Protein AF-A0A0J1DQ03-F1 (afdb_monomer)

Foldseek 3Di:
DVLLVVLPFPDWDKDKDWDDDPPQQPCDVNDRDTDIDMDIGTDDDPVRVVSSVVSCCVVLVVVDPPSDDDDDDDDPADDDPPVDPDDDGPPDD

Sequence (93 aa):
MEDAKKAGAQGGTIFFARGTGAHEAKTFFGLTLETGREILLILTRDDQTDAVLDAIVESGKLKNPGAGIAFVLDVNRLIGLQHRKFVEVSDHE

Solvent-accessible surface area (backbone atoms only — not comparable to full-atom values): 6282 Å² total; per-residue (Å²): 108,70,57,23,40,76,42,65,34,87,54,68,50,76,43,84,43,76,68,89,52,100,77,50,81,57,56,63,93,82,40,81,57,83,56,80,39,76,44,81,48,67,75,70,55,79,97,38,42,63,53,25,48,51,38,43,38,60,77,54,41,40,88,43,92,90,53,59,86,85,85,86,80,89,76,93,76,80,82,87,56,86,88,51,97,79,71,82,69,81,81,76,128

Nearest PDB structures (foldseek):
  2xzw-assembly2_F  TM=7.404E-01  e=2.251E-03  Synechococcus elongatus PCC 7942 = FACHB-805
  2xzw-assembly3_G  TM=8.042E-01  e=1.264E-02  Synechococcus elongatus PCC 7942 = FACHB-805
  6yc6-assembly1_C  TM=7.686E-01  e=1.882E-02  Corynebacterium glutamicum
  4co0-assembly2_B  TM=7.653E-01  e=3.905E-02  Azospirillum brasilense
  6mm2-assembly1_A  TM=5.716E-01  e=3.654E-02  Cyanobium sp. PCC 7001

Mean predicted aligned error: 8.26 Å

Secondary structure (DSSP, 8-state):
-HHHHHTT----EEEEEE---TTT---BTTB----EEEEEE----HHHHHHHHHHHHHHTTTTSTTS--------S-----TTSS--------

Structure (mmCIF, N/CA/C/O backbone):
data_AF-A0A0J1DQ03-F1
#
_entry.id   AF-A0A0J1DQ03-F1
#
loop_
_atom_site.group_PDB
_atom_site.id
_atom_site.type_symbol
_atom_site.label_atom_id
_atom_site.label_alt_id
_atom_site.label_comp_id
_atom_site.label_asym_id
_atom_site.label_entity_id
_atom_site.label_seq_id
_atom_site.pdbx_PDB_ins_code
_atom_site.Cartn_x
_atom_site.Cartn_y
_atom_site.Cartn_z
_atom_site.occupancy
_atom_site.B_iso_or_equiv
_atom_site.auth_seq_id
_atom_site.auth_comp_id
_atom_site.auth_asym_id
_atom_site.auth_atom_id
_atom_site.pdbx_PDB_model_num
ATOM 1 N N . MET A 1 1 ? 2.318 6.410 1.406 1.00 92.69 1 MET A N 1
ATOM 2 C CA . MET A 1 1 ? 1.810 6.018 2.747 1.00 92.69 1 MET A CA 1
ATOM 3 C C . MET A 1 1 ? 0.868 7.037 3.369 1.00 92.69 1 MET A C 1
ATOM 5 O O . MET A 1 1 ? -0.094 6.614 3.988 1.00 92.69 1 MET A O 1
ATOM 9 N N . GLU A 1 2 ? 1.126 8.343 3.276 1.00 95.31 2 GLU A N 1
ATOM 10 C CA . GLU A 1 2 ? 0.250 9.347 3.902 1.00 95.31 2 GLU A CA 1
ATOM 11 C C . GLU A 1 2 ? -1.209 9.238 3.429 1.00 95.31 2 GLU A C 1
ATOM 13 O O . GLU A 1 2 ? -2.111 9.139 4.256 1.00 95.31 2 GLU A O 1
ATOM 18 N N . ASP A 1 3 ? -1.433 9.150 2.117 1.00 96.44 3 ASP A N 1
ATOM 19 C CA . ASP A 1 3 ? -2.788 9.039 1.562 1.00 96.44 3 ASP A CA 1
ATOM 20 C C . ASP A 1 3 ? -3.467 7.717 1.932 1.00 96.44 3 ASP A C 1
ATOM 22 O O . ASP A 1 3 ? -4.641 7.705 2.287 1.00 96.44 3 ASP A O 1
ATOM 26 N N . ALA A 1 4 ? -2.704 6.621 1.990 1.00 96.25 4 ALA A N 1
ATOM 27 C CA . ALA A 1 4 ? -3.204 5.355 2.519 1.00 96.25 4 ALA A CA 1
ATOM 28 C C . ALA A 1 4 ? -3.673 5.499 3.981 1.00 96.25 4 ALA A C 1
ATOM 30 O O . ALA A 1 4 ? -4.716 4.959 4.340 1.00 96.25 4 ALA A O 1
ATOM 31 N N . LYS A 1 5 ? -2.955 6.264 4.825 1.00 95.44 5 LYS A N 1
ATOM 32 C CA . LYS A 1 5 ? -3.391 6.532 6.210 1.00 95.44 5 LYS A CA 1
ATOM 33 C C . LYS A 1 5 ? -4.680 7.345 6.266 1.00 95.44 5 LYS A C 1
ATOM 35 O O . LYS A 1 5 ? -5.544 7.036 7.081 1.00 95.44 5 LYS A O 1
ATOM 40 N N . LYS A 1 6 ? -4.829 8.351 5.397 1.00 96.50 6 LYS A N 1
ATOM 41 C CA . LYS A 1 6 ? -6.075 9.132 5.276 1.00 96.50 6 LYS A CA 1
ATOM 42 C C . LYS A 1 6 ? -7.258 8.248 4.861 1.00 96.50 6 LYS A C 1
ATOM 44 O O . LYS A 1 6 ? -8.369 8.491 5.313 1.00 96.50 6 LYS A O 1
ATOM 49 N N . ALA A 1 7 ? -7.001 7.212 4.062 1.00 95.94 7 ALA A N 1
ATOM 50 C CA . ALA A 1 7 ? -7.991 6.234 3.616 1.00 95.94 7 ALA A CA 1
ATOM 51 C C . ALA A 1 7 ? -8.295 5.111 4.633 1.00 95.94 7 ALA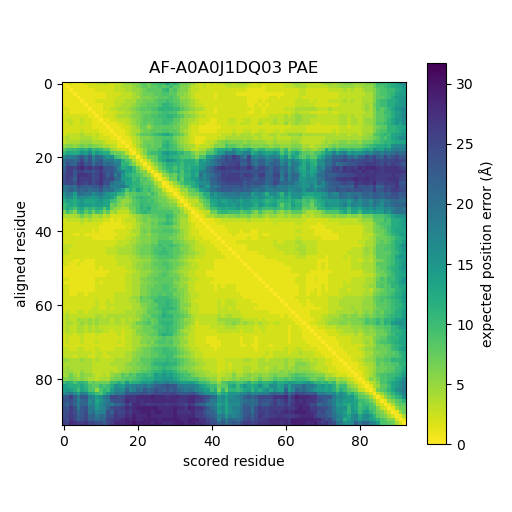 A C 1
ATOM 53 O O . ALA A 1 7 ? -9.151 4.273 4.368 1.00 95.94 7 ALA A O 1
ATOM 54 N N . GLY A 1 8 ? -7.627 5.082 5.793 1.00 92.94 8 GLY A N 1
ATOM 55 C CA . GLY A 1 8 ? -7.892 4.115 6.869 1.00 92.94 8 GLY A CA 1
ATOM 56 C C . GLY A 1 8 ? -6.725 3.187 7.211 1.00 92.94 8 GLY A C 1
ATOM 57 O O . GLY A 1 8 ? -6.742 2.548 8.264 1.00 92.94 8 GLY A O 1
ATOM 58 N N . ALA A 1 9 ? -5.656 3.159 6.407 1.00 94.50 9 ALA A N 1
ATOM 59 C CA . ALA A 1 9 ? -4.500 2.320 6.703 1.00 94.50 9 ALA A CA 1
ATOM 60 C C . ALA A 1 9 ? -3.834 2.743 8.022 1.00 94.50 9 ALA A C 1
ATOM 62 O O . ALA A 1 9 ? -3.353 3.863 8.186 1.00 94.50 9 ALA A O 1
ATOM 63 N N . GLN A 1 10 ? -3.712 1.816 8.966 1.00 91.25 10 GLN A N 1
ATOM 64 C CA . GLN A 1 10 ? -3.084 2.115 10.258 1.00 91.25 10 GLN A CA 1
ATOM 65 C C . GLN A 1 10 ? -1.546 2.134 10.190 1.00 91.25 10 GLN A C 1
ATOM 67 O O . GLN A 1 10 ? -0.875 2.587 11.115 1.00 91.25 10 GLN A O 1
ATOM 72 N N . GLY A 1 11 ? -0.965 1.638 9.097 1.00 91.69 11 GLY A N 1
ATOM 73 C CA . GLY A 1 11 ? 0.475 1.569 8.879 1.00 91.69 11 GLY A CA 1
ATOM 74 C C . GLY A 1 11 ? 0.812 0.697 7.676 1.00 91.69 11 GLY A C 1
ATOM 75 O O . GLY A 1 11 ? -0.084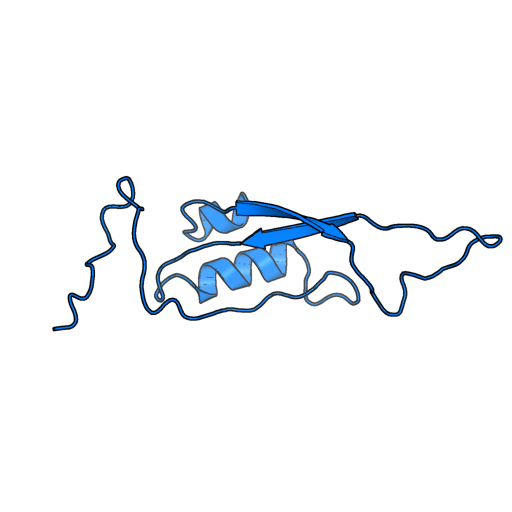 0.214 6.990 1.00 91.69 11 GLY A O 1
ATOM 76 N N . GLY A 1 12 ? 2.102 0.489 7.443 1.00 93.31 12 GLY A N 1
ATOM 77 C CA . GLY A 1 12 ? 2.599 -0.382 6.386 1.00 93.31 12 GLY A CA 1
ATOM 78 C C . GLY A 1 12 ? 4.069 -0.712 6.601 1.00 93.31 12 GLY A C 1
ATOM 79 O O . GLY A 1 12 ? 4.770 -0.010 7.333 1.00 93.31 12 GLY A O 1
ATOM 80 N N . THR A 1 13 ? 4.515 -1.782 5.963 1.00 94.94 13 THR A N 1
ATOM 81 C CA . THR A 1 13 ? 5.910 -2.216 5.926 1.00 94.94 13 THR A CA 1
ATOM 82 C C . THR A 1 13 ? 6.468 -1.910 4.546 1.00 94.94 13 THR A C 1
ATOM 84 O O . THR A 1 13 ? 5.819 -2.195 3.542 1.00 94.94 13 THR A O 1
ATOM 87 N N . ILE A 1 14 ? 7.657 -1.312 4.493 1.00 94.88 14 ILE A N 1
ATOM 88 C CA . ILE A 1 14 ? 8.320 -0.946 3.241 1.00 94.88 14 ILE A CA 1
ATOM 89 C C . ILE A 1 14 ? 9.606 -1.757 3.119 1.00 94.88 14 ILE A C 1
ATOM 91 O O . ILE A 1 14 ? 10.414 -1.775 4.047 1.00 94.88 14 ILE A O 1
ATOM 95 N N . PHE A 1 15 ? 9.791 -2.404 1.973 1.00 94.06 15 PHE A N 1
ATOM 96 C CA . PHE A 1 15 ? 11.021 -3.103 1.611 1.00 94.06 15 PHE A CA 1
ATOM 97 C C . PHE A 1 15 ? 11.636 -2.462 0.372 1.00 94.06 15 PHE A C 1
ATOM 99 O O . PHE A 1 15 ? 10.919 -2.103 -0.562 1.00 94.06 15 PHE A O 1
ATOM 106 N N . PHE A 1 16 ? 12.964 -2.388 0.328 1.00 91.56 16 PHE A N 1
ATOM 107 C CA . PHE A 1 16 ? 13.675 -2.098 -0.911 1.00 91.56 16 PHE A CA 1
ATOM 108 C C . PHE A 1 16 ? 13.817 -3.380 -1.725 1.00 91.56 16 PHE A C 1
ATOM 110 O O . PHE A 1 16 ? 14.141 -4.442 -1.194 1.00 91.56 16 PHE A O 1
ATOM 117 N N . ALA A 1 17 ? 13.570 -3.272 -3.020 1.00 86.69 17 ALA A N 1
ATOM 118 C CA . ALA A 1 17 ? 13.567 -4.379 -3.954 1.00 86.69 17 ALA A CA 1
ATOM 119 C C . ALA A 1 17 ? 14.301 -4.000 -5.241 1.00 86.69 17 ALA A C 1
ATOM 121 O O . ALA A 1 17 ? 14.627 -2.841 -5.497 1.00 86.69 17 ALA A O 1
ATOM 122 N N . ARG A 1 18 ? 14.544 -5.008 -6.074 1.00 81.56 18 ARG A N 1
ATOM 123 C CA . ARG A 1 18 ? 15.011 -4.833 -7.447 1.00 81.56 18 ARG A CA 1
ATOM 124 C C . ARG A 1 18 ? 13.939 -5.372 -8.375 1.00 81.56 18 ARG A C 1
ATOM 126 O O . ARG A 1 18 ? 13.417 -6.461 -8.147 1.00 81.56 18 ARG A O 1
ATOM 133 N N . GLY A 1 19 ? 13.585 -4.580 -9.377 1.00 73.06 19 GLY A N 1
ATOM 134 C CA . GLY A 1 19 ? 12.640 -4.979 -10.409 1.00 73.06 19 GLY A CA 1
ATOM 135 C C . GLY A 1 19 ? 13.362 -5.563 -11.615 1.00 73.06 19 GLY A C 1
ATOM 136 O O . GLY A 1 19 ? 14.497 -5.201 -11.910 1.00 73.06 19 GLY A O 1
ATOM 137 N N . THR A 1 20 ? 12.683 -6.448 -12.332 1.00 65.81 20 THR A N 1
ATOM 138 C CA . THR A 1 20 ? 13.077 -6.886 -13.673 1.00 65.81 20 THR A CA 1
ATOM 139 C C . THR A 1 20 ? 11.959 -6.520 -14.649 1.00 65.81 20 THR A C 1
ATOM 141 O O . THR A 1 20 ? 11.222 -7.369 -15.142 1.00 65.81 20 THR A O 1
ATOM 144 N N . GLY A 1 21 ? 11.764 -5.222 -14.895 1.00 63.94 21 GLY A N 1
ATOM 145 C CA . GLY A 1 21 ? 10.797 -4.753 -15.886 1.00 63.94 21 GLY A CA 1
ATOM 146 C C . GLY A 1 21 ? 11.304 -4.924 -17.323 1.00 63.94 21 GLY A C 1
ATOM 147 O O . GLY A 1 21 ? 12.467 -4.651 -17.614 1.00 63.94 21 GLY A O 1
ATOM 148 N N . ALA A 1 22 ? 10.411 -5.276 -18.258 1.00 53.94 22 ALA A N 1
ATOM 149 C CA . ALA A 1 22 ? 10.708 -5.461 -19.690 1.00 53.94 22 ALA A CA 1
ATOM 1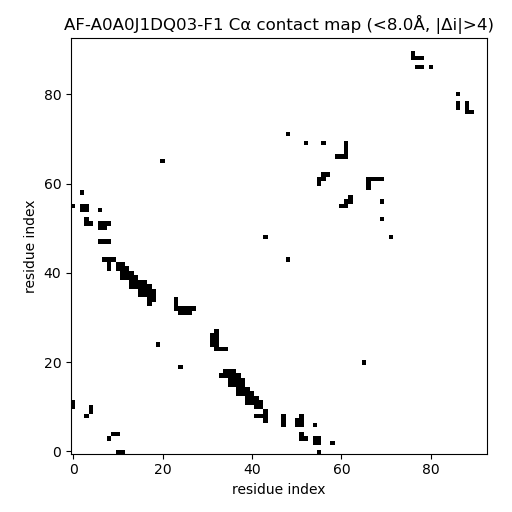50 C C . ALA A 1 22 ? 11.315 -4.226 -20.407 1.00 53.94 22 ALA A C 1
ATOM 152 O O . ALA A 1 22 ? 11.713 -4.316 -21.564 1.00 53.94 22 ALA A O 1
ATOM 153 N N . HIS A 1 23 ? 11.370 -3.066 -19.745 1.00 55.03 23 HIS A N 1
ATOM 154 C CA . HIS A 1 23 ? 11.955 -1.819 -20.252 1.00 55.03 23 HIS A CA 1
ATOM 155 C C . HIS A 1 23 ? 13.161 -1.311 -19.442 1.00 55.03 23 HIS A C 1
ATOM 15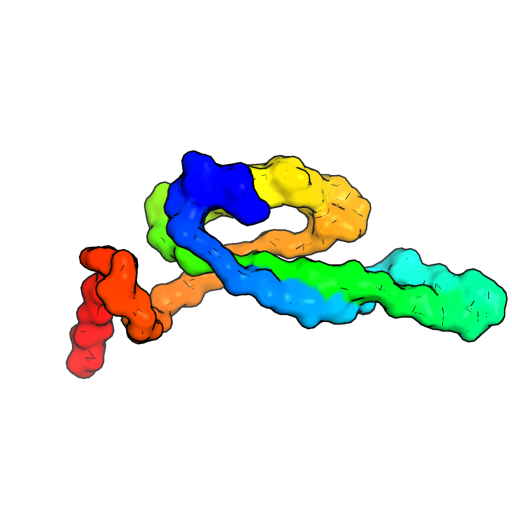7 O O . HIS A 1 23 ? 13.732 -0.280 -19.797 1.00 55.03 23 HIS A O 1
ATOM 163 N N . GLU A 1 24 ? 13.560 -2.001 -18.368 1.00 53.84 24 GLU A N 1
ATOM 164 C CA . GLU A 1 24 ? 14.621 -1.531 -17.461 1.00 53.84 24 GLU A CA 1
ATOM 165 C C . GLU A 1 24 ? 16.015 -2.026 -17.838 1.00 53.84 24 GLU A C 1
ATOM 167 O O . GLU A 1 24 ? 17.004 -1.397 -17.475 1.00 53.84 24 GLU A O 1
ATOM 172 N N . ALA A 1 25 ? 16.121 -3.051 -18.683 1.00 54.06 25 ALA A N 1
ATOM 173 C CA . ALA A 1 25 ? 17.389 -3.424 -19.300 1.00 54.06 25 ALA A CA 1
ATOM 174 C C . ALA A 1 25 ? 17.747 -2.481 -20.469 1.00 54.06 25 ALA A C 1
ATOM 176 O O . ALA A 1 25 ? 18.054 -2.922 -21.574 1.00 54.06 25 ALA A O 1
ATOM 177 N N . LYS A 1 26 ? 17.707 -1.158 -20.257 1.00 53.50 26 LYS A N 1
ATOM 178 C CA . LYS A 1 26 ? 18.418 -0.234 -21.147 1.00 53.50 26 LYS A CA 1
ATOM 179 C C . LYS A 1 26 ? 19.893 -0.300 -20.779 1.00 53.50 26 LYS A C 1
ATOM 181 O O . LYS A 1 26 ? 20.362 0.425 -19.910 1.00 53.50 26 LYS A O 1
ATOM 186 N N . THR A 1 27 ? 20.626 -1.180 -21.450 1.00 57.75 27 THR A N 1
ATOM 187 C CA . THR A 1 27 ? 22.089 -1.165 -21.449 1.00 57.75 27 THR A CA 1
ATOM 188 C C . THR A 1 27 ? 22.562 0.122 -22.123 1.00 57.75 27 THR A C 1
ATOM 190 O O . THR A 1 27 ? 22.626 0.198 -23.350 1.00 57.75 27 THR A O 1
ATOM 193 N N . PHE A 1 28 ? 22.861 1.164 -21.350 1.00 56.41 28 PHE A N 1
ATOM 194 C CA . PHE A 1 28 ? 23.540 2.351 -21.872 1.00 56.41 28 PHE A CA 1
ATOM 195 C C . PHE A 1 28 ? 25.042 2.034 -21.874 1.00 56.41 28 PHE A C 1
ATOM 197 O O . PHE A 1 28 ? 25.622 1.804 -20.818 1.00 56.41 28 PHE A O 1
ATOM 204 N N . PHE A 1 29 ? 25.660 1.917 -23.055 1.00 66.38 29 PHE A N 1
ATOM 205 C CA . PHE A 1 29 ? 27.085 1.564 -23.213 1.00 66.38 29 PHE A CA 1
ATOM 206 C C . PHE A 1 29 ? 27.531 0.256 -22.519 1.00 66.38 29 PHE A C 1
ATOM 208 O O . PHE A 1 29 ? 28.639 0.170 -21.999 1.00 66.38 29 PHE A O 1
ATOM 215 N N . GLY A 1 30 ? 26.682 -0.778 -22.498 1.00 65.25 30 GLY A N 1
ATOM 216 C CA . GLY A 1 30 ? 27.028 -2.069 -21.880 1.00 65.25 30 GLY A CA 1
ATOM 217 C C . GLY A 1 30 ? 26.990 -2.081 -20.346 1.00 65.25 30 GLY A C 1
ATOM 218 O O . GLY A 1 30 ? 27.384 -3.075 -19.742 1.00 65.25 30 GLY A O 1
ATOM 219 N N . LEU A 1 31 ? 26.490 -1.013 -19.714 1.00 66.56 31 LEU A N 1
ATOM 220 C CA . LEU A 1 31 ? 26.250 -0.948 -18.274 1.00 66.56 31 LEU A CA 1
ATOM 221 C C . LEU A 1 31 ? 24.795 -1.319 -17.965 1.00 66.56 31 LEU A C 1
ATOM 223 O O . LEU A 1 31 ? 23.864 -0.734 -18.524 1.00 66.56 31 LEU A O 1
ATOM 227 N N . THR A 1 32 ? 24.599 -2.280 -17.064 1.00 63.66 32 THR A N 1
ATOM 228 C CA . THR A 1 32 ? 23.276 -2.618 -16.526 1.00 63.66 32 THR A CA 1
ATOM 229 C C . THR A 1 32 ? 22.884 -1.567 -15.495 1.00 63.66 32 THR A C 1
ATOM 231 O O . THR A 1 32 ? 23.503 -1.475 -14.436 1.00 63.66 32 THR A O 1
ATOM 234 N N . LEU A 1 33 ? 21.864 -0.762 -15.799 1.00 64.88 33 LEU A N 1
ATOM 235 C CA . LEU A 1 33 ? 21.291 0.166 -14.831 1.00 64.88 33 LEU A CA 1
ATOM 236 C C . LEU A 1 33 ? 20.374 -0.614 -13.885 1.00 64.88 33 LEU A C 1
ATOM 238 O O . LEU A 1 33 ? 19.275 -1.012 -14.264 1.00 64.88 33 LEU A O 1
ATOM 242 N N . GLU A 1 34 ? 20.827 -0.842 -12.655 1.00 65.88 34 GLU A N 1
ATOM 243 C CA . GLU A 1 34 ? 19.972 -1.409 -11.614 1.00 65.88 34 GLU A CA 1
ATOM 244 C C . GLU A 1 34 ? 19.029 -0.325 -11.084 1.00 65.88 34 GLU A C 1
ATOM 246 O O . GLU A 1 34 ? 19.447 0.586 -10.369 1.00 65.88 34 GLU A O 1
ATOM 251 N N . THR A 1 35 ? 17.745 -0.407 -11.430 1.00 68.44 35 THR A N 1
ATOM 252 C CA . THR A 1 35 ? 16.724 0.463 -10.846 1.00 68.44 35 THR A CA 1
ATOM 253 C C . THR A 1 35 ? 16.232 -0.134 -9.527 1.00 68.44 35 THR A C 1
ATOM 255 O O . THR A 1 35 ? 15.728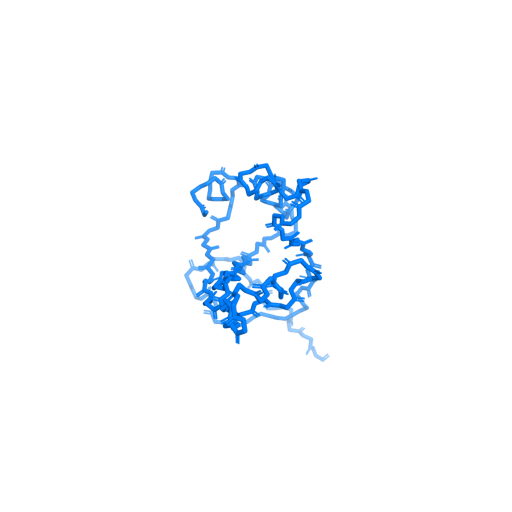 -1.259 -9.453 1.00 68.44 35 THR A O 1
ATOM 258 N N . GLY A 1 36 ? 16.393 0.631 -8.448 1.00 74.56 36 GLY A N 1
ATOM 259 C CA . GLY A 1 36 ? 15.765 0.315 -7.170 1.00 74.56 36 GLY A CA 1
ATOM 260 C C . GLY A 1 36 ? 14.245 0.409 -7.288 1.00 74.56 36 GLY A C 1
ATOM 261 O O . GLY A 1 36 ? 13.710 1.304 -7.942 1.00 74.56 36 GLY A O 1
ATOM 262 N N . ARG A 1 37 ? 13.547 -0.523 -6.649 1.00 85.12 37 ARG A N 1
ATOM 263 C CA . ARG A 1 37 ? 12.094 -0.529 -6.480 1.00 85.12 37 ARG A CA 1
ATOM 264 C C . ARG A 1 37 ? 11.768 -0.563 -4.990 1.00 85.12 37 ARG A C 1
ATOM 266 O O . ARG A 1 37 ? 12.605 -0.930 -4.169 1.00 85.12 37 ARG A O 1
ATOM 273 N N . GLU A 1 38 ? 10.541 -0.211 -4.646 1.00 91.25 38 GLU A N 1
ATOM 274 C CA . GLU A 1 38 ? 10.021 -0.320 -3.286 1.00 91.25 38 GLU A CA 1
ATOM 275 C C . GLU A 1 38 ? 8.783 -1.213 -3.295 1.00 91.25 38 GLU A C 1
ATOM 277 O O . GLU A 1 38 ? 7.980 -1.168 -4.228 1.00 91.25 38 GLU A O 1
ATOM 282 N N . ILE A 1 39 ? 8.636 -2.029 -2.256 1.00 93.50 39 ILE A N 1
ATOM 283 C CA . ILE A 1 39 ? 7.431 -2.812 -1.994 1.00 93.50 39 ILE A CA 1
ATOM 284 C C . ILE A 1 39 ? 6.783 -2.224 -0.749 1.00 93.50 39 ILE A C 1
ATOM 286 O O . ILE A 1 39 ? 7.399 -2.208 0.316 1.00 93.50 39 ILE A O 1
ATOM 290 N N . LEU A 1 40 ? 5.538 -1.773 -0.884 1.00 95.25 40 LEU A N 1
ATOM 291 C CA . LEU A 1 40 ? 4.706 -1.326 0.225 1.00 95.25 40 LEU A CA 1
ATOM 292 C C . LEU A 1 40 ? 3.674 -2.406 0.548 1.00 95.25 40 LEU A C 1
ATOM 294 O O . LEU A 1 40 ? 2.782 -2.668 -0.253 1.00 95.25 40 LEU A O 1
ATOM 298 N N . LEU A 1 41 ? 3.781 -2.999 1.734 1.00 96.38 41 LEU A N 1
ATOM 299 C CA . LEU A 1 41 ? 2.819 -3.964 2.249 1.00 96.38 41 LEU A CA 1
ATOM 300 C C . LEU A 1 41 ? 1.948 -3.300 3.315 1.00 96.38 41 LEU A C 1
ATOM 302 O O . LEU A 1 41 ? 2.456 -2.794 4.317 1.00 96.38 41 LEU A O 1
ATOM 306 N N . ILE A 1 42 ? 0.635 -3.311 3.113 1.00 95.94 42 ILE A N 1
ATOM 307 C CA . ILE A 1 42 ? -0.333 -2.772 4.068 1.00 95.94 42 ILE A CA 1
ATOM 308 C C . ILE A 1 42 ? -1.288 -3.882 4.462 1.00 95.94 42 ILE A C 1
ATOM 310 O O . ILE A 1 42 ? -1.898 -4.523 3.616 1.00 95.94 42 ILE A O 1
ATOM 314 N N . LEU A 1 43 ? -1.429 -4.062 5.770 1.00 94.19 43 LEU A N 1
ATOM 315 C CA . LEU A 1 43 ? -2.447 -4.913 6.353 1.00 94.19 43 LEU A CA 1
ATOM 316 C C . LEU A 1 43 ? -3.606 -4.044 6.837 1.00 94.19 43 LEU A C 1
ATOM 318 O O . LEU A 1 43 ? -3.410 -3.141 7.666 1.00 94.19 43 LEU A O 1
ATOM 322 N N . THR A 1 44 ? -4.795 -4.344 6.334 1.00 92.81 44 THR A N 1
ATOM 323 C CA . THR A 1 44 ? -6.034 -3.610 6.585 1.00 92.81 44 THR A CA 1
ATOM 324 C C . THR A 1 44 ? -7.180 -4.581 6.860 1.00 92.81 44 THR A C 1
ATOM 326 O O . THR A 1 44 ? -7.010 -5.787 6.709 1.00 92.81 44 THR A O 1
ATOM 329 N N . ARG A 1 45 ? -8.316 -4.059 7.323 1.00 89.75 45 ARG A N 1
ATOM 330 C CA . ARG A 1 45 ? -9.562 -4.824 7.402 1.00 89.75 45 ARG A CA 1
ATOM 331 C C . ARG A 1 45 ? -10.241 -4.857 6.038 1.00 89.75 45 ARG A C 1
ATOM 333 O O . ARG A 1 45 ? -10.122 -3.892 5.281 1.00 89.75 45 ARG A O 1
ATOM 340 N N . ASP A 1 46 ? -11.016 -5.905 5.795 1.00 92.12 46 ASP A N 1
ATOM 341 C CA . ASP A 1 46 ? -11.750 -6.131 4.548 1.00 92.12 46 ASP A CA 1
ATOM 342 C C . ASP A 1 46 ? -12.587 -4.908 4.143 1.00 92.12 46 ASP A C 1
ATOM 344 O O . ASP A 1 46 ? -12.477 -4.440 3.013 1.00 92.12 46 ASP A O 1
ATOM 348 N N . ASP A 1 47 ? -13.306 -4.303 5.100 1.00 93.56 47 ASP A N 1
ATOM 349 C CA . ASP A 1 47 ? -14.159 -3.117 4.905 1.00 93.56 47 ASP A CA 1
ATOM 350 C C . ASP A 1 47 ? -13.407 -1.849 4.458 1.00 93.56 47 ASP A C 1
ATOM 352 O O . ASP A 1 47 ? -14.028 -0.885 4.017 1.00 93.56 47 ASP A O 1
ATOM 356 N N . GLN A 1 48 ? -12.079 -1.828 4.578 1.00 94.81 48 GLN A N 1
ATOM 357 C CA . GLN A 1 48 ? -11.224 -0.694 4.215 1.00 94.81 48 GLN A CA 1
ATOM 358 C C . GLN A 1 48 ? -10.309 -0.988 3.024 1.00 94.81 48 GLN A C 1
ATOM 360 O O . GLN A 1 48 ? -9.614 -0.083 2.559 1.00 94.81 48 GLN A O 1
ATOM 365 N N . THR A 1 49 ? -10.270 -2.234 2.545 1.00 96.62 49 THR A N 1
ATOM 366 C CA . THR A 1 49 ? -9.303 -2.680 1.535 1.00 96.62 49 THR A CA 1
ATOM 367 C C . THR A 1 49 ? -9.400 -1.868 0.255 1.00 96.62 49 THR A C 1
ATOM 369 O O . THR A 1 49 ? -8.388 -1.322 -0.184 1.00 96.62 49 THR A O 1
ATOM 372 N N . ASP A 1 50 ? -10.607 -1.706 -0.284 1.00 97.81 50 ASP A N 1
ATOM 373 C CA . ASP A 1 50 ? -10.818 -0.988 -1.544 1.00 97.81 50 ASP A CA 1
ATOM 374 C C . ASP A 1 50 ? -10.453 0.493 -1.419 1.00 97.81 50 ASP A C 1
ATOM 376 O O . ASP A 1 50 ? -9.714 1.024 -2.244 1.00 97.81 50 ASP A O 1
ATOM 380 N N . ALA A 1 51 ? -10.870 1.149 -0.331 1.00 98.12 51 ALA A N 1
ATOM 381 C CA . ALA A 1 51 ? -10.554 2.558 -0.094 1.00 98.12 51 ALA A CA 1
ATOM 382 C C . ALA A 1 51 ? -9.037 2.803 0.006 1.00 98.12 51 ALA A C 1
ATOM 384 O O . ALA A 1 51 ? -8.512 3.778 -0.539 1.00 98.12 51 ALA A O 1
ATOM 385 N N . VAL A 1 52 ? -8.317 1.911 0.694 1.00 98.00 52 VAL A N 1
ATOM 386 C CA . VAL A 1 52 ? -6.857 1.986 0.817 1.00 98.00 52 VAL A CA 1
ATOM 387 C C . VAL A 1 52 ? -6.179 1.683 -0.520 1.00 98.00 52 VAL A C 1
ATOM 389 O O . VAL A 1 52 ? -5.239 2.392 -0.891 1.00 98.00 52 VAL A O 1
ATOM 392 N N . LEU A 1 53 ? -6.645 0.667 -1.251 1.00 98.00 53 LEU A N 1
ATOM 393 C CA . LEU A 1 53 ? -6.117 0.301 -2.563 1.00 98.00 53 LEU A CA 1
ATOM 394 C C . LEU A 1 53 ? -6.282 1.448 -3.564 1.00 98.00 53 LEU A C 1
ATOM 396 O O . LEU A 1 53 ? -5.305 1.826 -4.209 1.00 98.00 53 LEU A O 1
ATOM 400 N N . ASP A 1 54 ? -7.468 2.050 -3.645 1.00 98.06 54 ASP A N 1
ATOM 401 C CA . ASP A 1 54 ? -7.757 3.171 -4.541 1.00 98.06 54 ASP A CA 1
ATOM 402 C C . ASP A 1 54 ? -6.861 4.377 -4.250 1.00 98.06 54 ASP A C 1
ATOM 404 O O . ASP A 1 54 ? -6.280 4.964 -5.169 1.00 98.06 54 ASP A O 1
ATOM 408 N N . ALA A 1 55 ? -6.661 4.707 -2.969 1.00 97.94 55 ALA A N 1
ATOM 409 C CA . ALA A 1 55 ? -5.757 5.781 -2.567 1.00 97.94 55 ALA A CA 1
ATOM 410 C C . ALA A 1 55 ? -4.307 5.522 -3.018 1.00 97.94 55 ALA A C 1
ATOM 412 O O . ALA A 1 55 ? -3.610 6.448 -3.438 1.00 97.94 55 ALA A O 1
ATOM 413 N N . ILE A 1 56 ? -3.840 4.270 -2.959 1.00 96.94 56 ILE A N 1
ATOM 414 C CA . ILE A 1 56 ? -2.497 3.882 -3.419 1.00 96.94 56 ILE A CA 1
ATOM 415 C C . ILE A 1 56 ? -2.411 3.908 -4.944 1.00 96.94 56 ILE A C 1
ATOM 417 O O . ILE A 1 56 ? -1.419 4.395 -5.484 1.00 96.94 56 ILE A O 1
ATOM 42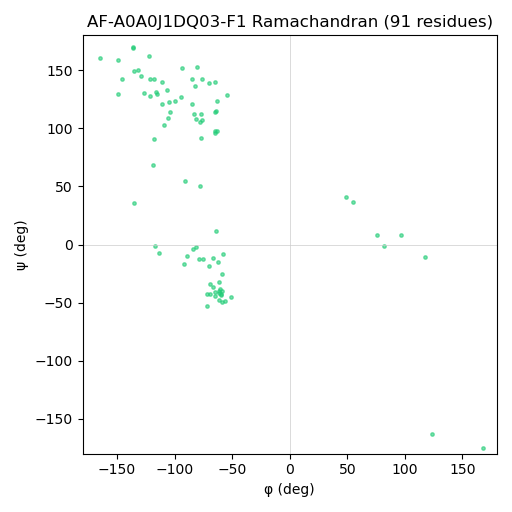1 N N . VAL A 1 57 ? -3.432 3.403 -5.638 1.00 97.31 57 VAL A N 1
ATOM 422 C CA . VAL A 1 57 ? -3.490 3.385 -7.104 1.00 97.31 57 VAL A CA 1
ATOM 423 C C . VAL 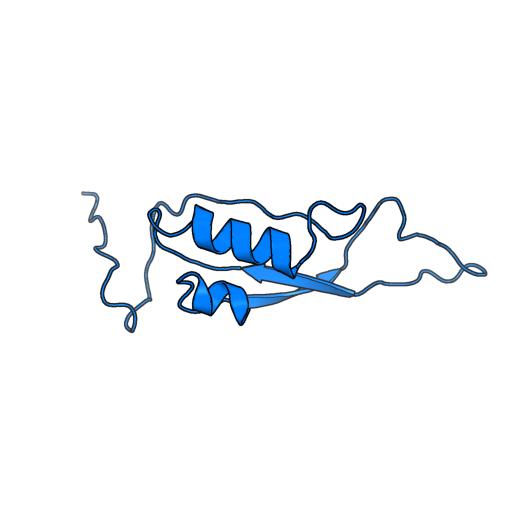A 1 57 ? -3.430 4.802 -7.663 1.00 97.31 57 VAL A C 1
ATOM 425 O O . VAL A 1 57 ? -2.686 5.036 -8.617 1.00 97.31 57 VAL A O 1
ATOM 428 N N . GLU A 1 58 ? -4.155 5.742 -7.057 1.00 97.31 58 GLU A N 1
ATOM 429 C CA . GLU A 1 58 ? -4.154 7.145 -7.469 1.00 97.31 58 GLU A CA 1
ATOM 430 C C . GLU A 1 58 ? -2.831 7.840 -7.114 1.00 97.31 58 GLU A C 1
ATOM 432 O O . GLU A 1 58 ? -2.149 8.367 -7.994 1.00 97.31 58 GLU A O 1
ATOM 437 N N . SER A 1 59 ? -2.402 7.768 -5.848 1.00 95.88 59 SER A N 1
ATOM 438 C CA . SER A 1 59 ? -1.173 8.425 -5.365 1.00 95.88 59 SER A CA 1
ATOM 439 C C . SER A 1 59 ? 0.083 7.895 -6.078 1.00 95.88 59 SER A C 1
ATOM 441 O O . SER A 1 59 ? 0.962 8.659 -6.480 1.00 95.88 59 SER A O 1
ATOM 443 N N . GLY A 1 60 ? 0.137 6.580 -6.314 1.00 93.50 60 GLY A N 1
ATOM 444 C CA . GLY A 1 60 ? 1.208 5.897 -7.042 1.00 93.50 60 GLY A CA 1
ATOM 445 C C . GLY A 1 60 ? 1.052 5.906 -8.564 1.00 93.50 60 GLY A C 1
ATOM 446 O O . GLY A 1 60 ? 1.935 5.411 -9.263 1.00 93.50 60 GLY A O 1
ATOM 447 N N . LYS A 1 61 ? -0.050 6.455 -9.096 1.00 96.12 61 LYS A N 1
ATOM 448 C CA . LYS A 1 61 ? -0.376 6.490 -10.532 1.00 96.12 61 LYS A CA 1
ATOM 449 C C . LYS A 1 61 ? -0.236 5.125 -11.210 1.00 96.12 61 LYS A C 1
ATOM 451 O O . LYS A 1 61 ? 0.252 5.030 -12.337 1.00 96.12 61 LYS A O 1
ATOM 456 N N . LEU A 1 62 ? -0.675 4.060 -10.540 1.00 94.94 62 LEU A N 1
ATOM 457 C CA . LEU A 1 62 ? -0.436 2.672 -10.963 1.00 94.94 62 LEU A CA 1
ATOM 458 C C . LEU A 1 62 ? -1.144 2.285 -12.271 1.00 94.94 62 LEU A C 1
ATOM 460 O O . LEU A 1 62 ? -0.833 1.259 -12.866 1.00 94.94 62 LEU A O 1
ATOM 464 N N . LYS A 1 63 ? -2.062 3.129 -12.754 1.00 94.06 63 LYS A N 1
ATOM 465 C CA . LYS A 1 63 ? -2.693 2.999 -14.076 1.00 94.06 63 LYS A CA 1
ATOM 466 C C . LYS A 1 63 ? -1.765 3.417 -15.229 1.00 94.06 63 LYS A C 1
ATOM 468 O O . LYS A 1 63 ? -2.070 3.131 -16.384 1.00 94.06 63 LYS A O 1
ATOM 473 N N . ASN A 1 64 ? -0.642 4.077 -14.938 1.00 93.31 64 ASN A N 1
ATOM 474 C CA . ASN A 1 64 ? 0.334 4.478 -15.946 1.00 93.31 64 ASN A CA 1
ATOM 475 C C . ASN A 1 64 ? 1.321 3.337 -16.253 1.00 93.31 64 ASN A C 1
ATOM 477 O O . ASN A 1 64 ? 1.774 2.649 -15.333 1.00 93.31 64 ASN A O 1
ATOM 481 N N . PRO A 1 65 ? 1.741 3.162 -17.520 1.00 87.94 65 PRO A N 1
ATOM 482 C CA . PRO A 1 65 ? 2.746 2.165 -17.879 1.00 87.94 65 PRO A CA 1
ATOM 483 C C . PRO A 1 65 ? 4.037 2.308 -17.058 1.00 87.94 65 PRO A C 1
ATOM 485 O O . PRO A 1 65 ? 4.620 3.387 -16.979 1.00 87.94 65 PRO A O 1
ATOM 488 N N . GLY A 1 66 ? 4.499 1.206 -16.460 1.00 84.12 66 GLY A N 1
ATOM 489 C CA . GLY A 1 66 ? 5.760 1.148 -15.706 1.00 84.12 66 GLY A CA 1
ATOM 490 C C . GLY A 1 66 ? 5.705 1.657 -14.256 1.00 84.12 66 GLY A C 1
ATOM 491 O O . GLY A 1 66 ? 6.718 1.556 -13.557 1.00 84.12 66 GLY A O 1
ATOM 492 N N . ALA A 1 67 ? 4.547 2.140 -13.785 1.00 89.31 67 ALA A N 1
ATOM 493 C CA . ALA A 1 67 ? 4.364 2.644 -12.419 1.00 89.31 67 ALA A CA 1
ATOM 494 C C . ALA A 1 67 ? 4.402 1.543 -11.339 1.00 89.31 67 ALA A C 1
ATOM 496 O O . ALA A 1 67 ? 4.664 1.832 -10.176 1.00 89.31 67 ALA A O 1
ATOM 497 N N . GLY A 1 68 ? 4.214 0.279 -11.725 1.00 88.88 68 GLY A N 1
ATOM 498 C CA . GLY A 1 68 ? 4.271 -0.878 -10.833 1.00 88.88 68 GLY A CA 1
ATOM 499 C C . GLY A 1 68 ? 2.987 -1.695 -10.888 1.00 88.88 68 GLY A C 1
ATOM 500 O O . GLY A 1 68 ? 2.204 -1.570 -11.826 1.00 88.88 68 GLY A O 1
ATOM 501 N N . ILE A 1 69 ? 2.795 -2.542 -9.881 1.00 92.12 69 ILE A N 1
ATOM 502 C CA . ILE A 1 69 ? 1.587 -3.346 -9.697 1.00 92.12 69 ILE A CA 1
ATOM 503 C C . ILE A 1 69 ? 1.113 -3.212 -8.251 1.00 92.12 69 ILE A C 1
ATOM 505 O O . ILE A 1 69 ? 1.926 -3.039 -7.344 1.00 92.12 69 ILE A O 1
ATOM 509 N N . ALA A 1 70 ? -0.193 -3.328 -8.043 1.00 95.62 70 ALA A N 1
ATOM 510 C CA . ALA A 1 70 ? -0.794 -3.522 -6.732 1.00 95.62 70 ALA A CA 1
ATOM 511 C C . ALA A 1 70 ? -1.751 -4.708 -6.811 1.00 95.62 70 ALA A C 1
ATOM 513 O O . ALA A 1 70 ? -2.386 -4.936 -7.840 1.00 95.62 70 ALA A O 1
ATOM 514 N N . PHE A 1 71 ? -1.824 -5.472 -5.731 1.00 96.31 71 PHE A N 1
ATOM 515 C CA . PHE A 1 71 ? -2.709 -6.618 -5.605 1.00 96.31 71 PHE A CA 1
ATOM 516 C C . PHE A 1 71 ? -3.113 -6.780 -4.142 1.00 96.31 71 PHE A C 1
ATOM 518 O O . PHE A 1 71 ? -2.436 -6.283 -3.240 1.00 96.31 71 PHE A O 1
ATOM 525 N N . VAL A 1 72 ? -4.221 -7.480 -3.930 1.00 97.38 72 VAL A N 1
ATOM 526 C CA . VAL A 1 72 ? -4.775 -7.792 -2.612 1.00 97.38 72 VAL A CA 1
ATOM 527 C C . VAL A 1 72 ? -4.617 -9.289 -2.373 1.00 97.38 72 VAL A C 1
ATOM 529 O O . VAL A 1 72 ? -4.792 -10.083 -3.296 1.00 97.38 72 VAL A O 1
ATOM 532 N N . LEU A 1 73 ? -4.253 -9.660 -1.147 1.00 96.44 73 LEU A N 1
ATOM 533 C CA . LEU A 1 73 ? -4.201 -11.043 -0.682 1.00 96.44 73 LEU A CA 1
ATOM 534 C C . LEU A 1 73 ? -5.020 -11.158 0.601 1.00 96.44 73 LEU A C 1
ATOM 536 O O . LEU A 1 73 ? -4.789 -10.384 1.532 1.00 96.44 73 LEU A O 1
ATOM 540 N N . ASP A 1 74 ? -5.907 -12.147 0.662 1.00 95.00 74 ASP A N 1
ATOM 541 C CA . ASP A 1 74 ? -6.660 -12.452 1.877 1.00 95.00 74 ASP A CA 1
ATOM 542 C C . ASP A 1 74 ? -5.742 -13.053 2.947 1.00 95.00 74 ASP A C 1
ATOM 544 O O . ASP A 1 74 ? -4.868 -13.883 2.670 1.00 95.00 74 ASP A O 1
ATOM 548 N N . VAL A 1 75 ? -5.943 -12.632 4.197 1.00 92.94 75 VAL A N 1
ATOM 549 C CA . VAL A 1 75 ? -5.155 -13.094 5.342 1.00 92.94 75 VAL A CA 1
ATOM 550 C C . VAL A 1 75 ? -6.021 -13.978 6.227 1.00 92.94 75 VAL A C 1
ATOM 552 O O . VAL A 1 75 ? -6.807 -13.492 7.032 1.00 92.94 75 VAL A O 1
ATOM 555 N N . ASN A 1 76 ? -5.824 -15.292 6.125 1.00 90.69 76 ASN A N 1
ATOM 556 C CA . ASN A 1 76 ? -6.622 -16.264 6.881 1.00 90.69 76 ASN A CA 1
ATOM 557 C C . ASN A 1 76 ? -6.339 -16.240 8.389 1.00 90.69 76 ASN A C 1
ATOM 559 O O . ASN A 1 76 ? -7.213 -16.551 9.191 1.00 90.69 76 ASN A O 1
ATOM 563 N N . ARG A 1 77 ? -5.090 -15.963 8.785 1.00 86.88 77 ARG A N 1
ATOM 564 C CA . ARG A 1 77 ? -4.657 -15.978 10.189 1.00 86.88 77 ARG A CA 1
ATOM 565 C C . ARG A 1 77 ? -3.610 -14.914 10.450 1.00 86.88 77 ARG A C 1
ATOM 567 O O . ARG A 1 77 ? -2.719 -14.687 9.634 1.00 86.88 77 ARG A O 1
ATOM 574 N N . LEU A 1 78 ? -3.695 -14.309 11.628 1.00 86.19 78 LEU A N 1
ATOM 575 C CA . LEU A 1 78 ? -2.893 -13.155 12.000 1.00 86.19 78 LEU A CA 1
ATOM 576 C C . LEU A 1 78 ? -2.633 -13.150 13.508 1.00 86.19 78 LEU A C 1
ATOM 578 O O . LEU A 1 78 ? -3.553 -13.289 14.306 1.00 86.19 78 LEU A O 1
ATOM 582 N N . ILE A 1 79 ? -1.368 -12.994 13.898 1.00 87.69 79 ILE A N 1
ATOM 583 C CA . ILE A 1 79 ? -0.914 -12.990 15.297 1.00 87.69 79 ILE A CA 1
ATOM 584 C C . ILE A 1 79 ? 0.065 -11.821 15.482 1.00 87.69 79 ILE A C 1
ATOM 586 O O . ILE A 1 79 ? 0.776 -11.452 14.550 1.00 87.69 79 ILE A O 1
ATOM 590 N N . GLY A 1 80 ? 0.124 -11.236 16.684 1.00 84.19 80 GLY A N 1
ATOM 591 C CA . GLY A 1 80 ? 1.164 -10.261 17.053 1.00 84.19 80 GLY A CA 1
ATOM 592 C C . GLY A 1 80 ? 0.781 -8.785 16.902 1.00 84.19 80 GLY A C 1
ATOM 593 O O . GLY A 1 80 ? 1.614 -7.907 17.113 1.00 84.19 80 GLY A O 1
ATOM 594 N N . LEU A 1 81 ? -0.482 -8.471 16.612 1.00 82.44 81 LEU A N 1
ATOM 595 C CA . LEU A 1 81 ? -0.978 -7.092 16.531 1.00 82.44 81 LEU A CA 1
ATOM 596 C C . LEU A 1 81 ? -1.518 -6.571 17.869 1.00 82.44 81 LEU A C 1
ATOM 598 O O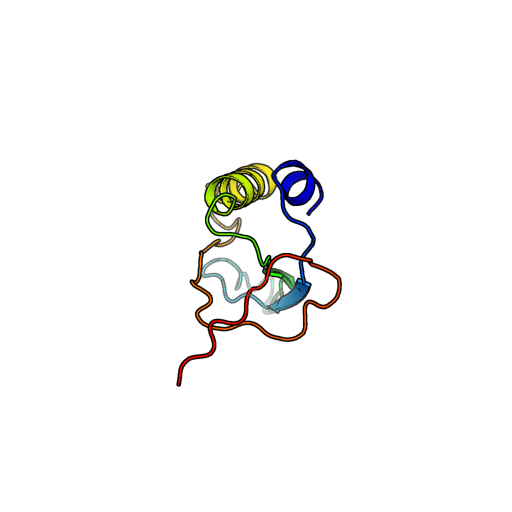 . LEU A 1 81 ? -2.633 -6.073 17.952 1.00 82.44 81 LEU A O 1
ATOM 602 N N . GLN A 1 82 ? -0.704 -6.625 18.922 1.00 71.81 82 GLN A N 1
ATOM 603 C CA . GLN A 1 82 ? -1.122 -6.262 20.290 1.00 71.81 82 GLN A CA 1
ATOM 604 C C . GLN A 1 82 ? -1.639 -4.816 20.433 1.00 71.81 82 GLN A C 1
ATOM 606 O O . GLN A 1 82 ? -2.434 -4.516 21.318 1.00 71.81 82 GLN A O 1
ATOM 611 N N . HIS A 1 83 ? -1.203 -3.914 19.552 1.00 71.56 83 HIS A N 1
ATOM 612 C CA . HIS A 1 83 ? -1.602 -2.505 19.534 1.00 71.56 83 HIS A CA 1
ATOM 613 C C . HIS A 1 83 ? -2.852 -2.224 18.678 1.00 71.56 83 HIS A C 1
ATOM 615 O O . HIS A 1 83 ? -3.392 -1.118 18.737 1.00 71.56 83 HIS A O 1
ATOM 621 N N . ARG A 1 84 ? -3.332 -3.195 17.886 1.00 68.12 84 ARG A N 1
ATOM 622 C CA . ARG A 1 84 ? -4.567 -3.072 17.101 1.00 68.12 84 ARG A CA 1
ATOM 623 C C . A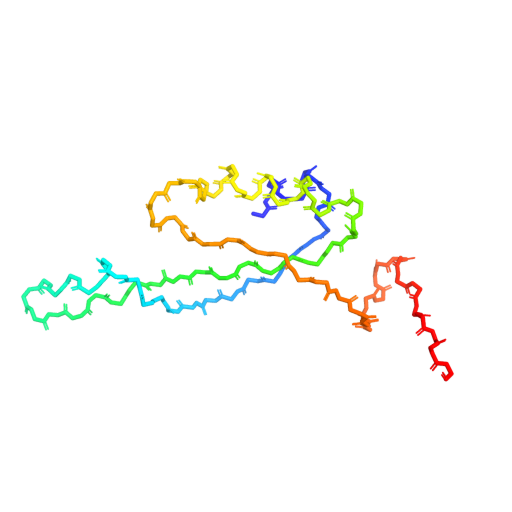RG A 1 84 ? -5.644 -3.907 17.782 1.00 68.12 84 ARG A C 1
ATOM 625 O O . ARG A 1 84 ? -5.605 -5.128 17.741 1.00 68.12 84 ARG A O 1
ATOM 632 N N . LYS A 1 85 ? -6.622 -3.244 18.400 1.00 57.00 85 LYS A N 1
ATOM 633 C CA . LYS A 1 85 ? -7.687 -3.862 19.216 1.00 57.00 85 LYS A CA 1
ATOM 634 C C . LYS A 1 85 ? -8.659 -4.799 18.460 1.00 57.00 85 LYS A C 1
ATOM 636 O O . LYS A 1 85 ? -9.695 -5.133 19.013 1.00 57.00 85 LYS A O 1
ATOM 641 N N . PHE A 1 86 ? -8.377 -5.185 17.213 1.00 57.53 86 PHE A N 1
ATOM 642 C CA . PHE A 1 86 ? -9.375 -5.729 16.280 1.00 57.53 86 PHE A CA 1
ATOM 643 C C . PHE A 1 86 ? -8.920 -6.970 15.508 1.00 57.53 86 PHE A C 1
ATOM 645 O O . PHE A 1 86 ? -9.273 -7.126 14.346 1.00 57.53 86 PHE A O 1
ATOM 652 N N . VAL A 1 87 ? -8.140 -7.855 16.121 1.00 54.59 87 VAL A N 1
ATOM 653 C CA . VAL A 1 87 ? -7.950 -9.193 15.550 1.00 54.59 87 VAL A CA 1
ATOM 654 C C . VAL A 1 87 ? -8.490 -10.187 16.556 1.00 54.59 87 VAL A C 1
ATOM 656 O O . VAL A 1 87 ? -7.780 -10.590 17.475 1.00 54.59 87 VAL A O 1
ATOM 659 N N . GLU A 1 88 ? -9.772 -10.522 16.420 1.00 49.22 88 GLU A N 1
ATOM 660 C CA . GLU A 1 88 ? -10.267 -11.763 17.004 1.00 49.22 88 GLU A CA 1
ATOM 661 C C . GLU A 1 88 ? -9.534 -12.890 16.284 1.00 49.22 88 GLU A C 1
ATOM 663 O O . GLU A 1 88 ? -9.618 -13.043 15.065 1.00 49.22 88 GLU A O 1
ATOM 668 N N . VAL A 1 89 ? -8.716 -13.616 17.038 1.00 54.28 89 VAL A N 1
ATOM 669 C CA . VAL A 1 89 ? -8.160 -14.873 16.565 1.00 54.28 89 VAL A CA 1
ATOM 670 C C . VAL A 1 89 ? -9.362 -15.792 16.396 1.00 54.28 89 VAL A C 1
ATOM 672 O O . VAL A 1 89 ? -10.032 -16.102 17.378 1.00 54.28 89 VAL A O 1
ATOM 675 N N . SER A 1 90 ? -9.672 -16.192 15.162 1.00 49.41 90 SER A N 1
ATOM 676 C CA . SER A 1 90 ? -10.515 -17.362 14.965 1.00 49.41 90 SER A CA 1
ATOM 677 C C . SER A 1 90 ? -9.728 -18.558 15.496 1.00 49.41 90 SER A C 1
ATOM 679 O O . SER A 1 90 ? -8.812 -19.080 14.852 1.00 49.41 90 SER A O 1
ATOM 681 N N . ASP A 1 91 ? -10.032 -18.930 16.736 1.00 42.53 91 ASP A N 1
ATOM 682 C CA . ASP A 1 91 ? -9.659 -20.219 17.288 1.00 42.53 91 ASP A CA 1
ATOM 683 C C . ASP A 1 91 ? -10.396 -21.268 16.451 1.00 42.53 91 ASP A C 1
ATOM 685 O O . ASP A 1 91 ? -11.592 -21.503 16.608 1.00 42.53 91 ASP A O 1
ATOM 689 N N . HIS A 1 92 ? -9.693 -21.833 15.475 1.00 52.75 92 HIS A N 1
ATOM 690 C CA . HIS A 1 92 ? -10.114 -23.080 14.864 1.00 52.75 92 HIS A CA 1
ATOM 691 C C . HIS A 1 92 ? -9.649 -24.210 15.784 1.00 52.75 92 HIS A C 1
ATOM 693 O O . HIS A 1 92 ? -8.443 -24.455 15.890 1.00 52.75 92 HIS A O 1
ATOM 699 N N . GLU A 1 93 ? -10.615 -24.834 16.467 1.00 37.06 93 GLU A N 1
ATOM 700 C CA . GLU A 1 93 ? -10.522 -26.231 16.920 1.00 37.06 93 GLU A CA 1
ATOM 701 C C . GLU A 1 93 ? -10.223 -27.176 15.746 1.00 37.06 93 GLU A C 1
ATOM 703 O O . GLU A 1 93 ? -10.740 -26.929 14.627 1.00 37.06 93 GLU A O 1
#

pLDDT: mean 82.34, std 16.83, range [37.06, 98.12]

Radius of gyration: 17.19 Å; Cα contacts (8 Å, |Δi|>4): 94; chains: 1; bounding box: 41×36×44 Å